Protein AF-A0A7S3HQI4-F1 (afdb_monomer_lite)

Sequence (102 aa):
ALGLPVTHFIRHNRLNTVYQFWIHTEIVGRCPWLIELFMNTPSHHRPHHRPPGNCNYAGVLIIWDRLFCTFQSERHLPATKVITSSSATLANGRVRSHTCQR

Foldseek 3Di:
DPDDPVVVVVVVVVVLVVLQVQLCDPVDDDDPPVCVQFWRHVQFVVCCVDPVNQASPDSTTSVVRVVVVRGDGNVPPDPPPPPPPDDDDDDDDDPPPPDPDD

Organism: NCBI:txid89044

InterPro domains:
  IPR006694 Fatty acid hydroxylase [PF04116] (7-70)
  IPR051689 Sterol desaturase/TMEM195-like [PTHR21624] (2-76)

Radius of gyration: 19.5 Å; chains: 1; bounding box: 46×33×59 Å

Secondary structure (DSSP, 8-state):
-----HHHHHHHHHHHHHHHHHHT-SS-----HHHHHHS--HHHHHHHHSTT--S---SS-THHHHHTT----GGGSPP-----------------------

Structure (mmCIF, N/CA/C/O backbone):
data_AF-A0A7S3HQI4-F1
#
_entry.id   AF-A0A7S3HQI4-F1
#
loop_
_atom_site.group_PDB
_atom_site.id
_atom_site.type_symbol
_atom_site.label_atom_id
_atom_site.label_alt_id
_atom_site.label_comp_id
_atom_site.label_asym_id
_atom_site.label_entity_id
_atom_site.label_seq_id
_atom_site.pdbx_PDB_ins_code
_atom_site.Cartn_x
_atom_site.Cartn_y
_atom_site.Cartn_z
_atom_site.occupancy
_atom_site.B_iso_or_equiv
_atom_site.auth_seq_id
_atom_site.auth_comp_id
_atom_site.auth_asym_id
_atom_site.auth_atom_id
_atom_site.pdbx_PDB_model_num
ATOM 1 N N . ALA A 1 1 ? 27.294 -3.952 -14.825 1.00 55.62 1 ALA A N 1
ATOM 2 C CA . ALA A 1 1 ? 26.219 -3.486 -13.928 1.00 55.62 1 ALA A CA 1
ATOM 3 C C . ALA A 1 1 ? 24.894 -4.008 -14.466 1.00 55.62 1 ALA A C 1
ATOM 5 O O . ALA A 1 1 ? 24.619 -3.773 -15.637 1.00 55.62 1 ALA A O 1
ATOM 6 N N . LEU A 1 2 ? 24.112 -4.748 -13.673 1.00 68.94 2 LEU A N 1
ATOM 7 C CA . LEU A 1 2 ? 22.727 -5.104 -14.017 1.00 68.94 2 LEU A CA 1
ATOM 8 C C . LEU A 1 2 ? 21.887 -3.817 -13.977 1.00 68.94 2 LEU A C 1
ATOM 10 O O . LEU A 1 2 ? 21.254 -3.494 -12.979 1.00 68.94 2 LEU A O 1
ATOM 14 N N . GLY A 1 3 ? 21.988 -3.012 -15.033 1.00 78.06 3 GLY A N 1
ATOM 15 C CA . GLY A 1 3 ? 21.208 -1.795 -15.189 1.00 78.06 3 GLY A CA 1
ATOM 16 C C . GLY A 1 3 ? 19.794 -2.173 -15.594 1.00 78.06 3 GLY A C 1
ATOM 17 O O . GLY A 1 3 ? 19.592 -2.739 -16.666 1.00 78.06 3 GLY A O 1
ATOM 18 N N . LEU A 1 4 ? 18.811 -1.877 -14.744 1.00 84.31 4 LEU A N 1
ATOM 19 C CA . LEU A 1 4 ? 17.415 -1.938 -15.160 1.00 84.31 4 LEU A CA 1
ATOM 20 C C . LEU A 1 4 ? 17.210 -0.922 -16.296 1.00 84.31 4 LEU A C 1
ATOM 22 O O . LEU A 1 4 ? 17.561 0.247 -16.120 1.00 84.31 4 LEU A O 1
ATOM 26 N N . PRO A 1 5 ? 16.639 -1.324 -17.446 1.00 92.00 5 PRO A N 1
ATOM 27 C CA . PRO A 1 5 ? 16.278 -0.382 -18.495 1.00 92.00 5 PRO A CA 1
ATOM 28 C C . PRO A 1 5 ? 15.424 0.758 -17.929 1.00 92.00 5 PRO A C 1
ATOM 30 O O . PRO A 1 5 ? 14.470 0.512 -17.187 1.00 92.00 5 PRO A O 1
ATOM 33 N N . VAL A 1 6 ? 15.727 2.004 -18.310 1.00 91.31 6 VAL A N 1
ATOM 34 C CA . VAL A 1 6 ? 14.990 3.203 -17.852 1.00 91.31 6 VAL A CA 1
ATOM 35 C C . VAL A 1 6 ? 13.484 3.063 -18.102 1.00 91.31 6 VAL A C 1
ATOM 37 O O . VAL A 1 6 ? 12.659 3.495 -17.299 1.00 91.31 6 VAL A O 1
ATOM 40 N N . THR A 1 7 ? 13.109 2.381 -19.183 1.00 92.69 7 THR A N 1
ATOM 41 C CA . THR A 1 7 ? 11.716 2.077 -19.521 1.00 92.69 7 THR A CA 1
ATOM 42 C C . THR A 1 7 ? 11.006 1.257 -1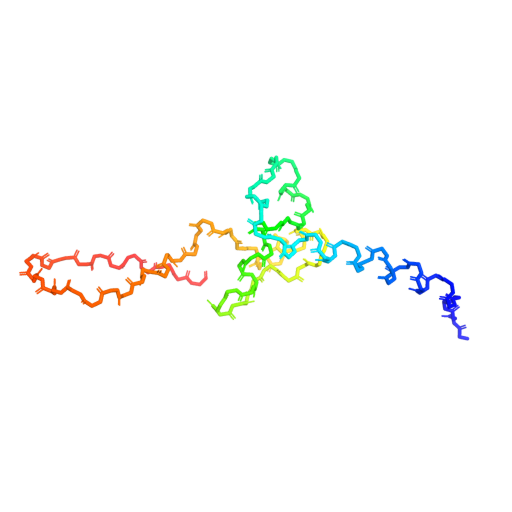8.442 1.00 92.69 7 THR A C 1
ATOM 44 O O . THR A 1 7 ? 9.847 1.538 -18.137 1.00 92.69 7 THR A O 1
ATOM 47 N N . HIS A 1 8 ? 11.674 0.280 -17.822 1.00 93.94 8 HIS A N 1
ATOM 48 C CA . HIS A 1 8 ? 11.104 -0.511 -16.728 1.00 93.94 8 HIS A CA 1
ATOM 49 C C . HIS A 1 8 ? 10.904 0.333 -15.474 1.00 93.94 8 HIS A C 1
ATOM 51 O O . HIS A 1 8 ? 9.838 0.267 -14.863 1.00 93.94 8 HIS A O 1
ATOM 57 N N . PHE A 1 9 ? 11.883 1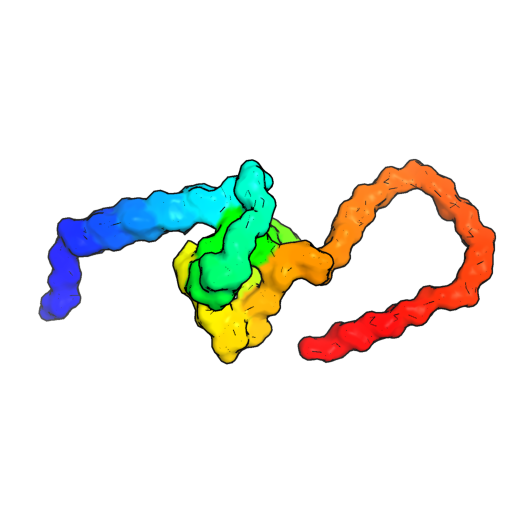.174 -15.135 1.00 92.62 9 PHE A N 1
ATOM 58 C CA . PHE A 1 9 ? 11.766 2.097 -14.009 1.00 92.62 9 PHE A CA 1
ATOM 59 C C . PHE A 1 9 ? 10.574 3.046 -14.181 1.00 92.62 9 PHE A C 1
ATOM 61 O O . PHE A 1 9 ? 9.745 3.168 -13.280 1.00 92.62 9 PHE A O 1
ATOM 68 N N . ILE A 1 10 ? 10.432 3.664 -15.359 1.00 95.50 10 ILE A N 1
ATOM 69 C CA . ILE A 1 10 ? 9.317 4.577 -15.644 1.00 95.50 10 ILE A CA 1
ATOM 70 C C . ILE A 1 10 ? 7.977 3.841 -15.544 1.00 95.50 10 ILE A C 1
ATOM 72 O O . ILE A 1 10 ? 7.055 4.348 -14.907 1.00 95.50 10 ILE A O 1
ATOM 76 N N . ARG A 1 11 ? 7.862 2.638 -16.120 1.00 95.50 11 ARG A N 1
ATOM 77 C CA . ARG A 1 11 ? 6.632 1.831 -16.042 1.00 95.50 11 ARG A CA 1
ATOM 78 C C . ARG A 1 11 ? 6.260 1.510 -14.597 1.00 95.50 11 ARG A C 1
ATOM 80 O O . ARG A 1 11 ? 5.126 1.762 -14.198 1.00 95.50 11 ARG A O 1
ATOM 87 N N . HIS A 1 12 ? 7.216 1.018 -13.810 1.00 94.69 12 HIS A N 1
ATOM 88 C CA . HIS A 1 12 ? 6.995 0.718 -12.399 1.00 94.69 12 HIS A CA 1
ATOM 89 C C . HIS A 1 12 ? 6.574 1.966 -11.618 1.00 94.69 12 HIS A C 1
ATOM 91 O O . HIS A 1 12 ? 5.574 1.932 -10.908 1.00 94.69 12 HIS A O 1
ATOM 97 N N . ASN A 1 13 ? 7.272 3.088 -11.806 1.00 94.50 13 ASN A N 1
ATOM 98 C CA . ASN A 1 13 ? 6.956 4.334 -11.117 1.00 94.50 13 ASN A CA 1
ATOM 99 C C . ASN A 1 13 ? 5.536 4.827 -11.438 1.00 94.50 13 ASN A C 1
ATOM 101 O O . ASN A 1 13 ? 4.812 5.253 -10.542 1.00 94.50 13 ASN A O 1
ATOM 105 N N . ARG A 1 14 ? 5.100 4.735 -12.701 1.00 96.75 14 ARG A N 1
ATOM 106 C CA . ARG A 1 14 ? 3.741 5.136 -13.101 1.00 96.75 14 ARG A CA 1
ATOM 107 C C . ARG A 1 14 ? 2.677 4.230 -12.487 1.00 96.75 14 ARG A C 1
ATOM 109 O O . ARG A 1 14 ? 1.715 4.746 -11.929 1.00 96.75 14 ARG A O 1
ATOM 116 N N . LEU A 1 15 ? 2.878 2.913 -12.521 1.00 95.75 15 LEU A N 1
ATOM 117 C CA . LEU A 1 15 ? 1.966 1.956 -11.884 1.00 95.75 15 LEU A CA 1
ATOM 118 C C . LEU A 1 15 ? 1.887 2.173 -10.370 1.00 95.75 15 LEU A C 1
ATOM 120 O O . LEU A 1 15 ? 0.792 2.235 -9.815 1.00 95.75 15 LEU A O 1
ATOM 124 N N . ASN A 1 16 ? 3.035 2.360 -9.716 1.00 95.25 16 ASN A N 1
ATOM 125 C CA . ASN A 1 16 ? 3.089 2.656 -8.292 1.00 95.25 16 ASN A CA 1
ATOM 126 C C . ASN A 1 16 ? 2.374 3.972 -7.976 1.00 95.25 16 ASN A C 1
ATOM 128 O O . ASN A 1 16 ? 1.569 4.011 -7.060 1.00 95.25 16 ASN A O 1
ATOM 132 N N . THR A 1 17 ? 2.601 5.029 -8.760 1.00 95.12 17 THR A N 1
ATOM 133 C CA . THR A 1 17 ? 1.946 6.333 -8.558 1.00 95.12 17 THR A CA 1
ATOM 134 C C . THR A 1 17 ? 0.425 6.217 -8.631 1.00 95.12 17 THR A C 1
ATOM 136 O O . THR A 1 17 ? -0.266 6.744 -7.766 1.00 95.12 17 THR A O 1
ATOM 139 N N . VAL A 1 18 ? -0.104 5.495 -9.624 1.00 95.94 18 VAL A N 1
ATOM 140 C CA . VAL A 1 18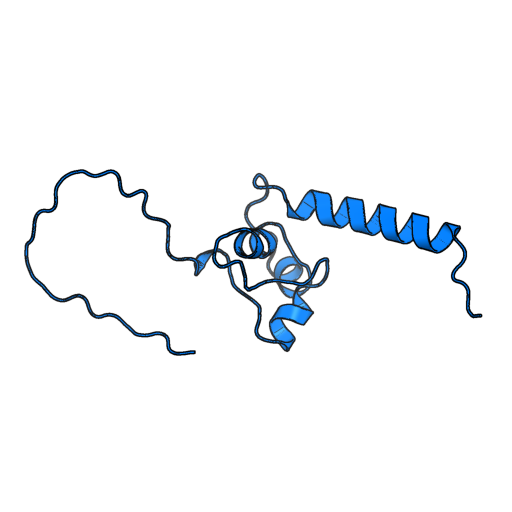 ? -1.552 5.256 -9.748 1.00 95.94 18 VAL A CA 1
ATOM 141 C C . VAL A 1 18 ? -2.078 4.494 -8.532 1.00 95.94 18 VAL A C 1
ATOM 143 O O . VAL A 1 18 ? -3.118 4.859 -7.984 1.00 95.94 18 VAL A O 1
ATOM 146 N N . TYR A 1 19 ? -1.342 3.478 -8.070 1.00 95.75 19 TYR A N 1
ATOM 147 C CA . TYR A 1 19 ? -1.722 2.735 -6.873 1.00 95.75 19 TYR A CA 1
ATOM 148 C C . TYR A 1 19 ? -1.695 3.612 -5.610 1.00 95.75 19 TYR A C 1
ATOM 150 O O . TYR A 1 19 ? -2.633 3.624 -4.821 1.00 95.75 19 TYR A O 1
ATOM 158 N N . GLN A 1 20 ? -0.630 4.385 -5.422 1.00 94.94 20 GLN A N 1
ATOM 159 C CA . GLN A 1 20 ? -0.506 5.284 -4.283 1.00 94.94 20 GLN A CA 1
ATOM 160 C C . GLN A 1 20 ? -1.620 6.327 -4.297 1.00 94.94 20 GLN A C 1
ATOM 162 O O . GLN A 1 20 ? -2.223 6.576 -3.264 1.00 94.94 20 GLN A O 1
ATOM 167 N N . PHE A 1 21 ? -1.965 6.895 -5.451 1.00 94.62 21 PHE A N 1
ATOM 168 C CA . PHE A 1 21 ? -3.002 7.920 -5.523 1.00 94.62 21 PHE A CA 1
ATOM 169 C C . PHE A 1 21 ? -4.355 7.436 -4.981 1.00 94.62 21 PHE A C 1
ATOM 171 O O . PHE A 1 21 ? -4.965 8.121 -4.161 1.00 94.62 21 PHE A O 1
ATOM 178 N N . TRP A 1 22 ? -4.821 6.247 -5.380 1.00 92.62 22 TRP A N 1
ATOM 179 C CA . TRP A 1 22 ? -6.167 5.808 -4.994 1.00 92.62 22 TRP A CA 1
ATOM 180 C C . TRP A 1 22 ? -6.288 5.452 -3.505 1.00 92.62 22 TRP A C 1
ATOM 182 O O . TRP A 1 22 ? -7.341 5.699 -2.924 1.00 92.62 22 TRP A O 1
ATOM 192 N N . ILE A 1 23 ? -5.236 4.935 -2.854 1.00 95.75 23 ILE A N 1
ATOM 193 C CA . ILE A 1 23 ? -5.281 4.631 -1.409 1.00 95.75 23 ILE A CA 1
ATOM 194 C C . ILE A 1 23 ? -5.300 5.887 -0.523 1.00 95.75 23 ILE A C 1
ATOM 196 O O . ILE A 1 23 ? -5.615 5.793 0.658 1.00 95.75 23 ILE A O 1
ATOM 200 N N . HIS A 1 24 ? -5.022 7.070 -1.079 1.00 95.31 24 HIS A N 1
ATOM 201 C CA . HIS A 1 24 ? -5.110 8.351 -0.365 1.00 95.31 24 HIS A CA 1
ATOM 202 C C . HIS A 1 24 ? -6.503 9.002 -0.440 1.00 95.31 24 HIS A C 1
ATOM 204 O O . HIS A 1 24 ? -6.661 10.163 -0.069 1.00 95.31 24 HIS A O 1
ATOM 210 N N . THR A 1 25 ? -7.529 8.294 -0.917 1.00 92.62 25 THR A N 1
ATOM 211 C CA . THR A 1 25 ? -8.897 8.829 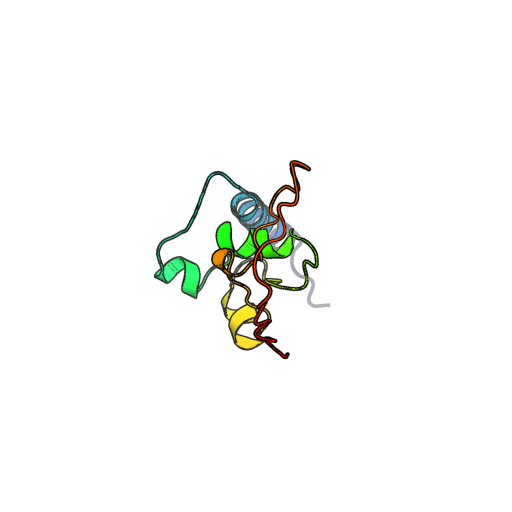-0.945 1.00 92.62 25 THR A CA 1
ATOM 212 C C . THR A 1 25 ? -9.649 8.607 0.372 1.00 92.62 25 THR A C 1
ATOM 214 O O . THR A 1 25 ? -9.568 7.550 0.999 1.00 92.62 25 THR A O 1
ATOM 217 N N . GLU A 1 26 ? -10.464 9.582 0.770 1.00 90.00 26 GLU A N 1
ATOM 218 C CA . GLU A 1 26 ? -11.414 9.440 1.885 1.00 90.00 26 GLU A CA 1
ATOM 219 C C . GLU A 1 26 ? -12.814 9.013 1.422 1.00 90.00 26 GLU A C 1
ATOM 221 O O . GLU A 1 26 ? -13.641 8.610 2.235 1.00 90.00 26 GLU A O 1
ATOM 226 N N . ILE A 1 27 ? -13.073 9.054 0.110 1.00 90.62 27 ILE A N 1
ATOM 227 C CA . ILE A 1 27 ? -14.390 8.769 -0.480 1.00 90.62 27 ILE A CA 1
ATOM 228 C C . ILE A 1 27 ? -14.739 7.284 -0.334 1.00 90.62 27 ILE A C 1
ATOM 230 O O . ILE A 1 27 ? -15.885 6.912 -0.084 1.00 90.62 27 ILE A O 1
ATOM 234 N N . VAL A 1 28 ? -13.739 6.416 -0.485 1.00 89.25 28 VAL A N 1
ATOM 235 C CA . VAL A 1 28 ? -13.908 4.974 -0.334 1.00 89.25 28 VAL A CA 1
ATOM 236 C C . VAL A 1 28 ? -13.734 4.616 1.139 1.00 89.25 28 VAL A C 1
ATOM 238 O O . VAL A 1 28 ? -12.649 4.749 1.711 1.00 89.25 28 VAL A O 1
ATOM 241 N N . GLY A 1 29 ? -14.825 4.148 1.747 1.00 87.44 29 GLY A N 1
ATOM 242 C CA . GLY A 1 29 ? -14.857 3.683 3.130 1.00 87.44 29 GLY A CA 1
ATOM 243 C C . GLY A 1 29 ? -14.046 2.403 3.314 1.00 87.44 29 GLY A C 1
ATOM 244 O O . GLY A 1 29 ? -12.833 2.453 3.503 1.00 87.44 29 GLY A O 1
ATOM 245 N N . ARG A 1 30 ? -14.721 1.252 3.284 1.00 89.44 30 ARG A N 1
ATOM 246 C CA . ARG A 1 30 ? -14.093 -0.073 3.374 1.00 89.44 30 ARG A CA 1
ATOM 247 C C . ARG A 1 30 ? -14.328 -0.884 2.117 1.00 89.44 30 ARG A C 1
ATOM 249 O O . ARG A 1 30 ? -15.383 -0.779 1.495 1.00 89.44 30 ARG A O 1
ATOM 256 N N . CYS A 1 31 ? -13.348 -1.708 1.785 1.00 92.81 31 CYS A N 1
ATOM 257 C CA . CYS A 1 31 ? -13.430 -2.624 0.657 1.00 92.81 31 CYS A CA 1
ATOM 258 C C . CYS A 1 31 ? -13.955 -3.999 1.117 1.00 92.81 31 CYS A C 1
ATOM 260 O O . CYS A 1 31 ? -14.000 -4.281 2.317 1.00 92.81 31 CYS A O 1
ATOM 262 N N . PRO A 1 32 ? -14.350 -4.880 0.179 1.00 94.44 32 PRO A N 1
ATOM 263 C CA . PRO A 1 32 ? -14.639 -6.279 0.479 1.00 94.44 32 PRO A CA 1
ATOM 264 C C . PRO A 1 32 ? -13.509 -6.958 1.263 1.00 94.44 32 PRO A C 1
ATOM 266 O O . PRO A 1 32 ? -12.330 -6.700 1.021 1.00 94.44 32 PRO A O 1
ATOM 269 N N . TRP A 1 33 ? -13.874 -7.875 2.164 1.00 92.62 33 TRP A N 1
ATOM 270 C CA . TRP A 1 33 ? -12.949 -8.502 3.117 1.00 92.62 33 TRP A CA 1
ATOM 271 C C . TRP A 1 33 ? -11.750 -9.200 2.458 1.00 92.62 33 TRP A C 1
ATOM 273 O O . TRP A 1 33 ? -10.647 -9.145 2.991 1.00 92.62 33 TRP A O 1
ATOM 283 N N . LEU A 1 34 ? -11.945 -9.813 1.285 1.00 94.62 34 LEU A N 1
ATOM 284 C CA . LEU A 1 34 ? -10.864 -10.436 0.517 1.00 94.62 34 LEU A CA 1
ATOM 285 C C . LEU A 1 34 ? -9.821 -9.404 0.084 1.00 94.62 34 LEU A C 1
ATOM 287 O O . LEU A 1 34 ? -8.626 -9.639 0.217 1.00 94.62 34 LEU A O 1
ATOM 291 N N . ILE A 1 35 ? -10.264 -8.239 -0.392 1.00 94.94 35 ILE A N 1
ATOM 292 C CA . ILE A 1 35 ? -9.360 -7.168 -0.820 1.00 94.94 35 ILE A CA 1
ATOM 293 C C . ILE A 1 35 ? -8.615 -6.616 0.396 1.00 94.94 35 ILE A C 1
ATOM 295 O O . ILE A 1 35 ? -7.400 -6.462 0.342 1.00 94.94 35 ILE A O 1
ATOM 299 N N . GLU A 1 36 ? -9.306 -6.407 1.519 1.00 93.69 36 GLU A N 1
ATOM 300 C CA . GLU A 1 36 ? -8.672 -5.954 2.763 1.00 93.69 36 GLU A CA 1
ATOM 301 C C . GLU A 1 36 ? -7.715 -6.998 3.391 1.00 93.69 36 GLU A C 1
ATOM 303 O O . GLU A 1 36 ? -6.869 -6.678 4.234 1.00 93.69 36 GLU A O 1
ATOM 308 N N . LEU A 1 37 ? -7.801 -8.265 2.991 1.00 94.19 37 LEU A N 1
ATOM 309 C CA . LEU A 1 37 ? -6.864 -9.281 3.458 1.00 94.19 37 LEU A CA 1
ATOM 310 C C . LEU A 1 37 ? -5.498 -9.149 2.771 1.00 94.19 37 LEU A C 1
ATOM 312 O O . LEU A 1 37 ? -4.471 -9.259 3.444 1.00 94.19 37 LEU A O 1
ATOM 316 N N . PHE A 1 38 ? -5.490 -8.884 1.460 1.00 95.94 38 PHE A N 1
ATOM 317 C CA . PHE A 1 38 ? -4.279 -8.928 0.631 1.00 95.94 38 PHE A CA 1
ATOM 318 C C . PHE A 1 38 ? -3.723 -7.548 0.250 1.00 95.94 38 PHE A C 1
ATOM 320 O O . PHE A 1 38 ? -2.506 -7.383 0.150 1.00 95.94 38 PHE A O 1
ATOM 327 N N . MET A 1 39 ? -4.580 -6.545 0.058 1.00 96.81 39 MET A N 1
ATOM 328 C CA . MET A 1 39 ? -4.215 -5.238 -0.496 1.00 96.81 39 MET A CA 1
ATOM 329 C C . MET A 1 39 ? -4.261 -4.125 0.558 1.00 96.81 39 MET A C 1
ATOM 331 O O . MET A 1 39 ? -5.095 -4.128 1.468 1.00 96.81 39 MET A O 1
ATOM 335 N N . ASN A 1 40 ? -3.370 -3.140 0.423 1.00 96.62 40 ASN A N 1
ATOM 336 C CA . ASN A 1 40 ? -3.496 -1.871 1.127 1.00 96.62 40 ASN A CA 1
ATOM 337 C C . ASN A 1 40 ? -4.652 -1.095 0.487 1.00 96.62 40 ASN A C 1
ATOM 339 O O . ASN A 1 40 ? -4.622 -0.799 -0.707 1.00 96.62 40 ASN A O 1
ATOM 343 N N . THR A 1 41 ? -5.689 -0.844 1.274 1.00 96.88 41 THR A N 1
ATOM 344 C CA . THR A 1 41 ? -6.912 -0.146 0.884 1.00 96.88 41 THR A CA 1
ATOM 345 C C . THR A 1 41 ? -6.923 1.248 1.514 1.00 96.88 41 THR A C 1
ATOM 347 O O . THR A 1 41 ? -6.161 1.507 2.445 1.00 96.88 41 THR A O 1
ATOM 350 N N . PRO A 1 42 ? -7.817 2.159 1.099 1.00 95.88 42 PRO A N 1
ATOM 351 C CA . PRO A 1 42 ? -7.879 3.496 1.676 1.00 95.88 42 PRO A CA 1
ATOM 352 C C . PRO A 1 42 ? -8.134 3.471 3.190 1.00 95.88 42 PRO A C 1
ATOM 354 O O . PRO A 1 42 ? -7.562 4.261 3.937 1.00 95.88 42 PRO A O 1
ATOM 357 N N . SER A 1 43 ? -8.918 2.500 3.676 1.00 94.62 43 SER A N 1
ATOM 358 C CA . SER A 1 43 ? -9.119 2.265 5.113 1.00 94.62 43 SER A CA 1
ATOM 359 C C . SER A 1 43 ? -7.851 1.845 5.853 1.00 94.62 43 SER A C 1
ATOM 361 O O . SER A 1 43 ? -7.671 2.236 7.004 1.00 94.62 43 SER A O 1
ATOM 363 N N . HIS A 1 44 ? -6.960 1.074 5.230 1.00 95.31 44 HIS A N 1
ATOM 364 C CA . HIS A 1 44 ? -5.672 0.700 5.818 1.00 95.31 44 HIS A CA 1
ATOM 365 C C . HIS A 1 44 ? -4.653 1.834 5.747 1.00 95.31 44 HIS A C 1
ATOM 367 O O . HIS A 1 44 ? -3.857 2.002 6.665 1.00 95.31 44 HIS A O 1
ATOM 373 N N . HIS A 1 45 ? -4.709 2.664 4.712 1.00 95.94 45 HIS A N 1
ATOM 374 C CA . HIS A 1 45 ? -3.751 3.748 4.544 1.00 95.94 45 HIS A CA 1
ATOM 375 C C . HIS A 1 45 ? -4.020 4.953 5.456 1.00 95.94 45 HIS A C 1
ATOM 377 O O . HIS A 1 45 ? -3.093 5.606 5.924 1.00 95.94 45 HIS A O 1
ATOM 383 N N . ARG A 1 46 ? -5.283 5.244 5.792 1.00 94.50 46 ARG A N 1
ATOM 384 C CA . ARG A 1 46 ? -5.633 6.372 6.681 1.00 94.50 46 ARG A CA 1
ATOM 385 C C . ARG A 1 46 ? -4.936 6.336 8.057 1.00 94.50 46 ARG A C 1
ATOM 387 O O . ARG A 1 46 ? -4.434 7.380 8.469 1.00 94.50 46 ARG A O 1
ATOM 394 N N . PRO A 1 47 ? -4.867 5.199 8.780 1.00 94.12 47 PRO A N 1
ATOM 395 C CA . PRO A 1 47 ? -4.090 5.087 10.016 1.00 94.12 47 PRO A CA 1
ATOM 396 C C . PRO A 1 47 ? -2.617 5.489 9.897 1.00 94.12 47 PRO A C 1
ATOM 398 O O . PRO A 1 47 ? -2.097 6.076 10.839 1.00 94.12 47 PRO A O 1
ATOM 401 N N . HIS A 1 48 ? -1.972 5.236 8.754 1.00 94.94 48 HIS A N 1
ATOM 402 C CA . HIS A 1 48 ? -0.579 5.626 8.517 1.00 94.94 48 HIS A CA 1
ATOM 403 C C . HIS A 1 48 ? -0.393 7.154 8.557 1.00 94.94 48 HIS A C 1
ATOM 405 O O . HIS A 1 48 ? 0.582 7.656 9.105 1.00 94.94 48 HIS A O 1
ATOM 411 N N . HIS A 1 49 ? -1.372 7.910 8.049 1.00 93.81 49 HIS A N 1
ATOM 412 C CA . HIS A 1 49 ? -1.358 9.381 8.060 1.00 93.81 49 HIS A CA 1
ATOM 413 C C . HIS A 1 49 ? -1.844 10.007 9.370 1.00 93.81 49 HIS A C 1
ATOM 415 O O . HIS A 1 49 ? -1.718 11.216 9.568 1.00 93.81 49 HIS A O 1
ATOM 421 N N . ARG A 1 50 ? -2.425 9.216 10.277 1.00 90.44 50 ARG A N 1
ATOM 422 C CA . ARG A 1 50 ? -2.912 9.712 11.568 1.00 90.44 50 ARG A CA 1
ATOM 423 C C . ARG A 1 50 ? -1.814 9.579 12.621 1.00 90.44 50 ARG A C 1
ATOM 425 O O . ARG A 1 50 ? -1.300 8.478 12.790 1.00 90.44 50 ARG A O 1
ATOM 432 N N . PRO A 1 51 ? -1.489 10.636 13.389 1.00 88.56 51 PRO A N 1
ATOM 433 C CA . PRO A 1 51 ? -0.521 10.537 14.479 1.00 88.56 51 PRO A CA 1
ATOM 434 C C . PRO A 1 51 ? -0.874 9.398 15.456 1.00 88.56 51 PRO A C 1
ATOM 436 O O . PRO A 1 51 ? -2.044 9.270 15.828 1.00 88.56 51 PRO A O 1
ATOM 439 N N . PRO A 1 52 ? 0.098 8.572 15.888 1.00 87.25 52 PRO A N 1
ATOM 440 C CA . PRO A 1 52 ? 1.544 8.702 15.672 1.00 87.25 52 PRO A CA 1
ATOM 441 C C . PRO A 1 52 ? 2.069 8.182 14.316 1.00 87.25 52 PRO A C 1
ATOM 443 O O . PRO A 1 52 ? 3.265 8.275 14.081 1.00 87.25 52 PRO A O 1
ATOM 446 N N . GLY A 1 53 ? 1.223 7.627 13.441 1.00 88.69 53 GLY A N 1
ATOM 447 C CA . GLY A 1 53 ? 1.575 7.207 12.072 1.00 88.69 53 GLY A CA 1
ATOM 448 C C . GLY A 1 53 ? 2.463 5.964 11.968 1.00 88.69 53 GLY A C 1
ATOM 449 O O . GLY A 1 53 ? 2.826 5.538 10.876 1.00 88.69 53 GLY A O 1
ATOM 450 N N . ASN A 1 54 ? 2.787 5.341 13.101 1.00 94.31 54 ASN A N 1
ATOM 451 C CA . ASN A 1 54 ? 3.728 4.225 13.186 1.00 94.31 54 ASN A CA 1
ATOM 452 C C . ASN A 1 54 ? 3.083 2.862 12.859 1.00 94.31 54 ASN A C 1
ATOM 454 O O . ASN A 1 54 ? 3.256 1.893 13.599 1.00 94.31 54 ASN A O 1
ATOM 458 N N . CYS A 1 55 ? 2.300 2.786 11.783 1.00 95.44 55 CYS A N 1
ATOM 459 C CA . CYS A 1 55 ? 1.598 1.574 11.349 1.00 95.44 55 CYS A CA 1
ATOM 460 C C . CYS A 1 55 ? 1.325 1.588 9.837 1.00 95.44 55 CYS A C 1
ATOM 462 O O . CYS A 1 55 ? 1.430 2.640 9.202 1.00 95.44 55 CYS A O 1
ATOM 464 N N . ASN A 1 56 ? 0.936 0.432 9.285 1.00 96.88 56 ASN A N 1
ATOM 465 C CA . ASN A 1 56 ? 0.493 0.255 7.893 1.00 96.88 56 ASN A CA 1
ATOM 466 C C . ASN A 1 56 ? 1.451 0.857 6.851 1.00 96.88 56 ASN A C 1
ATOM 468 O O . ASN A 1 56 ? 1.076 1.732 6.074 1.00 96.88 56 ASN A O 1
ATOM 472 N N . TYR A 1 57 ? 2.697 0.394 6.842 1.00 96.06 57 TYR A N 1
ATOM 473 C CA . TYR A 1 57 ? 3.766 0.940 6.005 1.00 96.06 57 TYR A CA 1
ATOM 474 C C . TYR A 1 57 ? 3.745 0.432 4.558 1.00 96.06 57 TYR A C 1
ATOM 476 O O . TYR A 1 57 ? 4.402 1.013 3.691 1.00 96.06 57 TYR A O 1
ATOM 484 N N . ALA A 1 58 ? 3.060 -0.675 4.266 1.00 95.88 58 ALA A N 1
ATOM 485 C CA . ALA A 1 58 ? 3.101 -1.267 2.937 1.00 95.88 58 ALA A CA 1
ATOM 486 C C . ALA A 1 58 ? 2.393 -0.394 1.899 1.00 95.88 58 ALA A C 1
ATOM 488 O O . ALA A 1 58 ? 1.226 -0.061 2.044 1.00 95.88 58 ALA A O 1
ATOM 489 N N . GLY A 1 59 ? 3.048 -0.115 0.771 1.00 94.44 59 GLY A N 1
ATOM 490 C CA . GLY A 1 59 ? 2.441 0.688 -0.295 1.00 94.44 59 GLY A CA 1
ATOM 491 C C . GLY A 1 59 ? 1.322 -0.019 -1.071 1.00 94.44 59 GLY A C 1
ATOM 492 O O . GLY A 1 59 ? 0.388 0.644 -1.504 1.00 94.44 59 GLY A O 1
ATOM 493 N N . VAL A 1 60 ? 1.407 -1.344 -1.263 1.00 95.88 60 VAL A N 1
ATOM 494 C CA . VAL A 1 60 ? 0.466 -2.113 -2.110 1.00 95.88 60 VAL A CA 1
ATOM 495 C C . VAL A 1 60 ? -0.123 -3.323 -1.397 1.00 95.88 60 VAL A C 1
ATOM 497 O O . VAL A 1 60 ? -1.334 -3.502 -1.400 1.00 95.88 60 VAL A O 1
ATOM 500 N N . LEU A 1 61 ? 0.709 -4.170 -0.788 1.00 96.69 61 LEU A N 1
ATOM 501 C CA . LEU A 1 61 ? 0.271 -5.431 -0.184 1.00 96.69 61 LEU A CA 1
ATOM 502 C C . LEU A 1 61 ? 0.276 -5.327 1.339 1.00 96.69 61 LEU A C 1
ATOM 504 O O . LEU A 1 61 ? 1.341 -5.327 1.948 1.00 96.69 61 LEU A O 1
ATOM 508 N N . ILE A 1 62 ? -0.906 -5.306 1.957 1.00 97.12 62 ILE A N 1
ATOM 509 C CA . ILE A 1 62 ? -1.046 -5.173 3.420 1.00 97.12 62 ILE A CA 1
ATOM 510 C C . ILE A 1 62 ? -0.571 -6.417 4.184 1.00 97.12 62 ILE A C 1
ATOM 512 O O . ILE A 1 62 ? -0.388 -6.387 5.398 1.00 97.12 62 ILE A O 1
ATOM 516 N N . ILE A 1 63 ? -0.353 -7.528 3.475 1.00 96.75 63 ILE A N 1
ATOM 517 C CA . ILE A 1 63 ? 0.158 -8.782 4.041 1.00 96.75 63 ILE A CA 1
ATOM 518 C C . ILE A 1 63 ? 1.469 -8.541 4.788 1.00 96.75 63 ILE A C 1
ATOM 520 O O . ILE A 1 63 ? 1.673 -9.124 5.847 1.00 96.75 63 ILE A O 1
ATOM 524 N N . TRP A 1 64 ? 2.330 -7.657 4.278 1.00 96.62 64 TRP A N 1
ATOM 525 C CA . TRP A 1 64 ? 3.597 -7.346 4.933 1.00 96.62 64 TRP A CA 1
ATOM 526 C C . TRP A 1 64 ? 3.382 -6.766 6.329 1.00 96.62 64 TRP A C 1
ATOM 528 O O . TRP A 1 64 ? 3.985 -7.249 7.280 1.00 96.62 64 TRP A O 1
ATOM 538 N N . ASP A 1 65 ? 2.449 -5.830 6.492 1.00 97.38 65 ASP A N 1
ATOM 539 C CA . ASP A 1 65 ? 2.122 -5.279 7.809 1.00 97.38 65 ASP A CA 1
ATOM 540 C C . ASP A 1 65 ? 1.518 -6.313 8.763 1.00 97.38 65 ASP A C 1
ATOM 542 O O . ASP A 1 65 ? 1.699 -6.228 9.976 1.00 97.38 65 ASP A O 1
ATOM 546 N N . ARG A 1 66 ? 0.818 -7.320 8.234 1.00 95.12 66 ARG A N 1
ATOM 547 C CA . ARG A 1 66 ? 0.315 -8.437 9.047 1.00 95.12 66 ARG A CA 1
ATOM 548 C C . ARG A 1 66 ? 1.449 -9.362 9.489 1.00 95.12 66 ARG A C 1
ATOM 550 O O . ARG A 1 66 ? 1.456 -9.787 10.638 1.00 95.12 66 ARG A O 1
ATOM 557 N N . LEU A 1 67 ? 2.396 -9.657 8.598 1.00 96.88 67 LEU A N 1
ATOM 558 C CA . LEU A 1 67 ? 3.549 -10.518 8.883 1.00 96.88 67 LEU A CA 1
ATOM 559 C C . LEU A 1 67 ? 4.526 -9.876 9.873 1.00 96.88 67 LEU A C 1
ATOM 561 O O . LEU A 1 67 ? 5.082 -10.574 10.715 1.00 96.88 67 LEU A O 1
ATOM 565 N N . PHE A 1 68 ? 4.716 -8.560 9.787 1.00 97.06 68 PHE A N 1
ATOM 566 C CA . PHE A 1 68 ? 5.619 -7.806 10.660 1.00 97.06 68 PHE A CA 1
ATOM 567 C C . PHE A 1 68 ? 4.911 -7.127 11.839 1.00 97.06 68 PHE A C 1
ATOM 569 O O . PHE A 1 68 ? 5.529 -6.339 12.550 1.00 97.06 68 PHE A O 1
ATOM 576 N N . CYS A 1 69 ? 3.633 -7.444 12.068 1.00 95.94 69 CYS A N 1
ATOM 577 C CA . CYS A 1 69 ? 2.835 -6.927 13.182 1.00 95.94 69 CYS A CA 1
ATOM 578 C C . CYS A 1 69 ? 2.752 -5.388 13.251 1.00 95.94 69 CYS A C 1
ATOM 580 O O . CYS A 1 69 ? 2.625 -4.817 14.330 1.00 95.94 69 CYS A O 1
ATOM 582 N N . THR A 1 70 ? 2.783 -4.708 12.106 1.00 96.06 70 THR A N 1
ATOM 583 C CA . THR A 1 70 ? 2.582 -3.253 11.983 1.00 96.06 70 THR A CA 1
ATOM 584 C C . THR A 1 70 ? 1.182 -2.894 11.481 1.00 96.06 70 THR A C 1
ATOM 586 O O . THR A 1 70 ? 0.877 -1.718 11.279 1.00 96.06 70 THR A O 1
ATOM 589 N N . PHE A 1 71 ? 0.316 -3.896 11.287 1.00 96.25 71 PHE A N 1
ATOM 590 C CA . PHE A 1 71 ? -1.055 -3.698 10.834 1.00 96.25 71 PHE A CA 1
ATOM 591 C C . PHE A 1 71 ? -1.941 -3.064 11.912 1.00 96.25 71 PHE A C 1
ATOM 593 O O . PHE A 1 71 ? -2.128 -3.623 12.991 1.00 96.25 71 PHE A O 1
ATOM 600 N N . GLN A 1 72 ? -2.596 -1.959 11.565 1.00 94.44 72 GLN A N 1
ATOM 601 C CA . GLN A 1 72 ? -3.547 -1.253 12.413 1.00 94.44 72 GLN A CA 1
ATOM 602 C C . GLN A 1 72 ? -4.863 -1.023 11.668 1.00 94.44 72 GLN A C 1
ATOM 604 O O . GLN A 1 72 ? -4.916 -0.377 10.624 1.00 94.44 72 GLN A O 1
ATOM 609 N N . SER A 1 73 ? -5.977 -1.504 12.221 1.00 91.62 73 SER A N 1
ATOM 610 C CA . SER A 1 73 ? -7.286 -1.233 11.615 1.00 91.62 73 SER A CA 1
ATOM 611 C C . SER A 1 73 ? -7.766 0.185 11.930 1.00 91.62 73 SER A C 1
ATOM 613 O O . SER A 1 73 ? -7.624 0.659 13.060 1.00 91.62 73 SER A O 1
ATOM 615 N N . GLU A 1 74 ? -8.446 0.822 10.973 1.00 85.88 74 GLU A N 1
ATOM 616 C CA . GLU A 1 74 ? -9.013 2.164 11.160 1.00 85.88 74 GLU A CA 1
ATOM 617 C C . GLU A 1 74 ? -9.997 2.264 12.337 1.00 85.88 74 GLU A C 1
ATOM 619 O O . GLU A 1 74 ? -10.064 3.289 13.007 1.00 85.88 74 GLU A O 1
ATOM 624 N N . ARG A 1 75 ? -10.741 1.187 12.625 1.00 76.75 75 ARG A N 1
ATOM 625 C CA . ARG A 1 75 ? -11.742 1.152 13.708 1.00 76.75 75 ARG A CA 1
ATOM 626 C C . ARG A 1 75 ? -11.132 1.144 15.111 1.00 76.75 75 ARG A C 1
ATOM 628 O O . ARG A 1 75 ? -11.846 1.441 16.057 1.00 76.75 75 ARG A O 1
ATOM 635 N N . HIS A 1 76 ? -9.862 0.770 15.246 1.00 62.19 76 HIS A N 1
ATOM 636 C CA . HIS A 1 76 ? -9.175 0.724 16.541 1.00 62.19 76 HIS A CA 1
ATOM 637 C C . HIS A 1 76 ? -8.460 2.029 16.891 1.00 62.19 76 HIS A C 1
ATOM 639 O O . HIS A 1 76 ? -7.821 2.113 17.937 1.00 62.19 76 HIS A O 1
ATOM 645 N N . LEU A 1 77 ? -8.548 3.045 16.035 1.00 60.91 77 LEU A N 1
ATOM 646 C CA . LEU A 1 77 ? -8.011 4.346 16.382 1.00 60.91 77 LEU A CA 1
ATOM 647 C C . LEU A 1 77 ? -8.906 4.965 17.458 1.00 60.91 77 LEU A C 1
ATOM 649 O O . LEU A 1 77 ? -10.130 4.974 17.279 1.00 60.91 77 LEU A O 1
ATOM 653 N N . PRO A 1 78 ? -8.338 5.467 18.571 1.00 55.34 78 PRO A N 1
ATOM 654 C CA . PRO A 1 78 ? -9.125 6.224 19.525 1.00 55.34 78 PRO A CA 1
ATOM 655 C C . PRO A 1 78 ? -9.771 7.357 18.738 1.00 55.34 78 PRO A C 1
ATOM 657 O O . PRO A 1 78 ? -9.078 8.104 18.046 1.00 55.34 78 PRO A O 1
ATOM 660 N N . ALA A 1 79 ? -11.103 7.439 18.775 1.00 56.16 79 ALA A N 1
ATOM 661 C CA . ALA A 1 79 ? -11.795 8.569 18.188 1.00 56.16 79 ALA A CA 1
ATOM 662 C C . ALA A 1 79 ? -11.132 9.815 18.772 1.00 56.16 79 ALA A C 1
ATOM 664 O O . ALA A 1 79 ? -11.145 9.989 19.995 1.00 56.16 79 ALA A O 1
ATOM 665 N N . THR A 1 80 ? -10.524 10.651 17.928 1.00 51.00 80 THR A N 1
ATOM 666 C CA . THR A 1 80 ? -10.190 12.015 18.320 1.00 51.00 80 THR A CA 1
ATOM 667 C C . THR A 1 80 ? -11.530 12.665 18.598 1.00 51.00 80 THR A C 1
ATOM 669 O O . THR A 1 80 ? -12.193 13.194 17.710 1.00 51.00 80 THR A O 1
ATOM 672 N N . LYS A 1 81 ? -12.001 12.497 19.832 1.00 41.25 81 LYS A N 1
ATOM 673 C CA . LYS A 1 81 ? -13.165 13.167 20.361 1.00 41.25 81 LYS A CA 1
ATOM 674 C C . LYS A 1 81 ? -12.765 14.624 20.253 1.00 41.25 81 LYS A C 1
ATOM 676 O O . LYS A 1 81 ? -11.879 15.062 20.983 1.00 41.25 81 LYS A O 1
ATOM 681 N N . VAL A 1 82 ? -13.317 15.322 19.262 1.00 43.69 82 VAL A N 1
ATOM 682 C CA . VAL A 1 82 ? -13.232 16.774 19.178 1.00 43.69 82 VAL A CA 1
ATOM 683 C C . VAL A 1 82 ? -13.572 17.245 20.579 1.00 43.69 82 VAL A C 1
ATOM 685 O O . VAL A 1 82 ? -14.673 16.991 21.072 1.00 43.69 82 VAL A O 1
ATOM 688 N N . ILE A 1 83 ? -12.590 17.814 21.273 1.00 47.88 83 ILE A N 1
ATOM 689 C CA . ILE A 1 83 ? -12.822 18.444 22.560 1.00 47.88 83 ILE A CA 1
ATOM 690 C C . ILE A 1 83 ? -13.544 19.741 22.203 1.00 47.88 83 ILE A C 1
ATOM 692 O O . ILE A 1 83 ? -12.958 20.816 22.208 1.00 47.88 83 ILE A O 1
ATOM 696 N N . THR A 1 84 ? -14.820 19.653 21.819 1.00 38.41 84 THR A N 1
ATOM 697 C CA . THR A 1 84 ? -15.729 20.766 22.044 1.00 38.41 84 THR A CA 1
ATOM 698 C C . THR A 1 84 ? -15.771 20.905 23.551 1.00 38.41 84 THR A C 1
ATOM 700 O O . THR A 1 84 ? -16.390 20.109 24.258 1.00 38.41 84 THR A O 1
ATOM 703 N N . SER A 1 85 ? -14.992 21.864 24.036 1.00 49.50 85 SER A N 1
ATOM 704 C CA . SER A 1 85 ? -15.028 22.381 25.389 1.00 49.50 85 SER A CA 1
ATOM 705 C C . SER A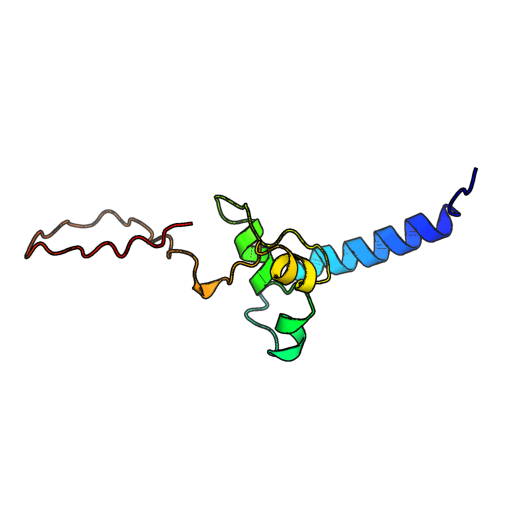 1 85 ? -16.460 22.792 25.704 1.00 49.50 85 SER A C 1
ATOM 707 O O . SER A 1 85 ? -16.900 23.886 25.359 1.00 49.50 85 SER A O 1
ATOM 709 N N . SER A 1 86 ? -17.225 21.897 26.312 1.00 52.16 86 SER A N 1
ATOM 710 C CA . SER A 1 86 ? -18.507 22.218 26.920 1.00 52.16 86 SER A CA 1
ATOM 711 C C . SER A 1 86 ? -18.725 21.264 28.085 1.00 52.16 86 SER A C 1
ATOM 713 O O . SER A 1 86 ? -19.121 20.116 27.916 1.00 52.16 86 SER A O 1
ATOM 715 N N . SER A 1 87 ? -18.406 21.800 29.262 1.00 42.97 87 SER A N 1
ATOM 716 C CA . SER A 1 87 ? -18.975 21.442 30.560 1.00 42.97 87 SER A CA 1
ATOM 717 C C . SER A 1 87 ? -18.672 20.036 31.075 1.00 42.97 87 SER A C 1
ATOM 719 O O . SER A 1 87 ? -19.428 19.084 30.908 1.00 42.97 87 SER A O 1
ATOM 721 N N . ALA A 1 88 ? -17.567 19.950 31.816 1.00 43.66 88 ALA A N 1
ATOM 722 C CA . ALA A 1 88 ? -17.356 18.908 32.803 1.00 43.66 88 ALA A CA 1
ATOM 723 C C . ALA A 1 88 ? -18.489 18.941 33.845 1.00 43.66 88 ALA A C 1
ATOM 725 O O . ALA A 1 88 ? -18.544 19.836 34.686 1.00 43.66 88 ALA A O 1
ATOM 726 N N . THR A 1 89 ? -19.365 17.940 33.823 1.00 39.84 89 THR A N 1
ATOM 727 C CA . THR A 1 89 ? -20.126 17.533 35.007 1.00 39.84 89 THR A CA 1
ATOM 728 C C . THR A 1 89 ? -19.486 16.254 35.532 1.00 39.84 89 THR A C 1
ATOM 730 O O . THR A 1 89 ? -19.645 15.174 34.967 1.00 39.84 89 THR A O 1
ATOM 733 N N . LEU A 1 90 ? -18.693 16.404 36.594 1.00 45.66 90 LEU A N 1
ATOM 734 C CA . LEU A 1 90 ? -18.194 15.305 37.414 1.00 45.66 90 LEU A CA 1
ATOM 735 C C . LEU A 1 90 ? -19.378 14.626 38.114 1.00 45.66 90 LEU A C 1
ATOM 737 O O . LEU A 1 90 ? -20.018 15.242 38.960 1.00 45.66 90 LEU A O 1
ATOM 741 N N . ALA A 1 91 ? -19.623 13.349 37.821 1.00 40.59 91 ALA A N 1
ATOM 742 C CA . ALA A 1 91 ? -20.321 12.456 38.740 1.00 40.59 91 ALA A CA 1
ATOM 743 C C . ALA A 1 91 ? -19.884 11.000 38.511 1.00 40.59 91 ALA A C 1
ATOM 745 O O . ALA A 1 91 ? -20.006 10.465 37.414 1.00 40.59 91 ALA A O 1
ATOM 746 N N . ASN A 1 92 ? -19.405 10.379 39.591 1.00 45.34 92 ASN A N 1
ATOM 747 C CA . ASN A 1 92 ? -19.037 8.970 39.753 1.00 45.34 92 ASN A CA 1
ATOM 748 C C . ASN A 1 92 ? -17.808 8.455 38.993 1.00 45.34 92 ASN A C 1
ATOM 750 O O . ASN A 1 92 ? -17.868 7.874 37.911 1.00 45.34 92 ASN A O 1
ATOM 754 N N . GLY A 1 93 ? -16.669 8.583 39.676 1.00 51.19 93 GLY A N 1
ATOM 755 C CA . GLY A 1 93 ? -15.413 7.958 39.312 1.00 51.19 93 GLY A CA 1
ATOM 756 C C . GLY A 1 93 ? -15.508 6.437 39.222 1.00 51.19 93 GLY A C 1
ATOM 757 O O . GLY A 1 93 ? -15.755 5.760 40.214 1.00 51.19 93 GLY A O 1
ATOM 758 N N . ARG A 1 94 ? -15.220 5.912 38.028 1.00 44.72 94 ARG A N 1
ATOM 759 C CA . ARG A 1 94 ? -14.465 4.669 37.819 1.00 44.72 94 ARG A CA 1
ATOM 760 C C . ARG A 1 94 ? -14.043 4.571 36.353 1.00 44.72 94 ARG A C 1
ATOM 762 O O . ARG A 1 94 ? -14.700 3.916 35.552 1.00 44.72 94 ARG A O 1
ATOM 769 N N . VAL A 1 95 ? -12.929 5.201 35.985 1.00 44.50 95 VAL A N 1
ATOM 770 C CA . VAL A 1 95 ? -12.292 4.917 34.691 1.00 44.50 95 VAL A CA 1
ATOM 771 C C . VAL A 1 95 ? -11.458 3.651 34.872 1.00 44.50 95 VAL A C 1
ATOM 773 O O . VAL A 1 95 ? -10.367 3.692 35.432 1.00 44.50 95 VAL A O 1
ATOM 776 N N . ARG A 1 96 ? -11.989 2.500 34.443 1.00 38.94 96 ARG A N 1
ATOM 777 C CA . ARG A 1 96 ? -11.154 1.322 34.185 1.00 38.94 96 ARG A CA 1
ATOM 778 C C . ARG A 1 96 ? -10.397 1.584 32.888 1.00 38.94 96 ARG A C 1
ATOM 780 O O . ARG A 1 96 ? -10.920 1.351 31.803 1.00 38.94 96 ARG A O 1
ATOM 787 N N . SER A 1 97 ? -9.173 2.083 33.004 1.00 41.66 97 SER A N 1
ATOM 788 C CA . SER A 1 97 ? -8.196 1.991 31.928 1.00 41.66 97 SER A CA 1
ATOM 789 C C . SER A 1 97 ? -7.806 0.521 31.788 1.00 41.66 97 SER A C 1
ATOM 791 O O . SER A 1 97 ? -7.006 -0.011 32.552 1.00 41.66 97 SER A O 1
ATOM 793 N N . HIS A 1 98 ? -8.396 -0.169 30.814 1.00 38.44 98 HIS A N 1
ATOM 794 C CA . HIS A 1 98 ? -7.755 -1.363 30.285 1.00 38.44 98 HIS A CA 1
ATOM 795 C C . HIS A 1 98 ? -6.525 -0.889 29.510 1.00 38.44 98 HIS A C 1
ATOM 797 O O . HIS A 1 98 ? -6.606 -0.468 28.360 1.00 38.44 98 HIS A O 1
ATOM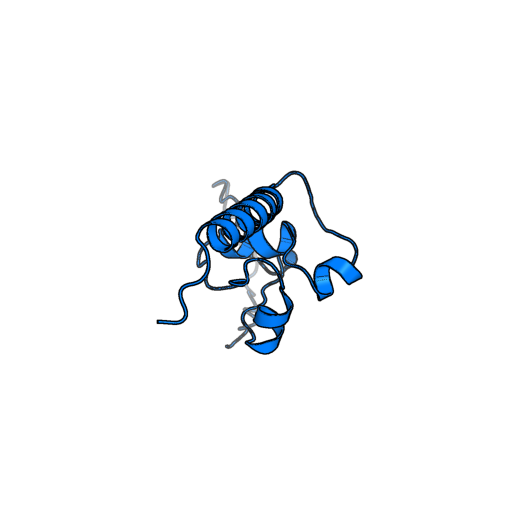 803 N N . THR A 1 99 ? -5.389 -0.891 30.201 1.00 42.75 99 THR A N 1
ATOM 804 C CA . THR A 1 99 ? -4.053 -0.939 29.614 1.00 42.75 99 THR A CA 1
ATOM 805 C C . THR A 1 99 ? -4.025 -2.024 28.544 1.00 42.75 99 THR A C 1
ATOM 807 O O . THR A 1 99 ? -4.078 -3.207 28.870 1.00 42.75 99 THR A O 1
ATOM 810 N N . CYS A 1 100 ? -3.933 -1.632 27.276 1.00 40.09 100 CYS A N 1
ATOM 811 C CA . CYS A 1 100 ? -3.415 -2.509 26.239 1.00 40.09 100 CYS A CA 1
ATOM 812 C C . CYS A 1 100 ? -1.904 -2.268 26.201 1.00 40.09 100 CYS A C 1
ATOM 814 O O . CYS A 1 100 ? -1.429 -1.237 25.728 1.00 40.09 100 CYS A O 1
ATOM 816 N N . GLN A 1 101 ? -1.179 -3.159 26.873 1.00 45.94 101 GLN A N 1
ATOM 817 C CA . GLN A 1 101 ? 0.272 -3.227 26.852 1.00 45.94 101 GLN A CA 1
ATOM 818 C C . GLN A 1 101 ? 0.724 -3.860 25.531 1.00 45.94 101 GLN A C 1
ATOM 820 O O . GLN A 1 101 ? 0.305 -4.978 25.259 1.00 45.94 101 GLN A O 1
ATOM 825 N N . ARG A 1 102 ? 1.634 -3.146 24.854 1.00 39.59 102 ARG A N 1
ATOM 826 C CA . ARG A 1 102 ? 2.643 -3.580 23.865 1.00 39.59 102 ARG A CA 1
ATOM 827 C C . ARG A 1 102 ? 2.172 -4.235 22.570 1.00 39.59 102 ARG A C 1
ATOM 829 O O . ARG A 1 102 ? 1.553 -5.313 22.613 1.00 39.59 102 ARG A O 1
#

pLDDT: mean 80.38, std 21.57, range [38.41, 97.38]